Protein AF-A0A3C1SNH1-F1 (afdb_monomer_lite)

Sequence (56 aa):
LFERPRGGERAVLVHLLLNGFEGEQDLGEFQALAASAGAERVALITGRRQAPDPRL

pLDDT: mean 85.99, std 9.96, range [49.34, 96.44]

Radius of gyration: 13.58 Å; chains: 1; bounding box: 25×30×30 Å

Structure (mmCIF, N/CA/C/O backbone):
data_AF-A0A3C1SNH1-F1
#
_entry.id   AF-A0A3C1SNH1-F1
#
loop_
_atom_site.group_PDB
_atom_site.id
_atom_site.type_symbol
_atom_site.label_atom_id
_atom_site.label_alt_id
_atom_site.label_comp_id
_atom_site.label_asym_id
_atom_site.label_entity_id
_atom_site.label_seq_id
_atom_site.pdbx_PDB_ins_code
_atom_site.Cartn_x
_atom_site.Cartn_y
_atom_site.Cartn_z
_atom_site.occupancy
_atom_site.B_iso_or_equiv
_atom_site.auth_seq_id
_atom_site.auth_comp_id
_atom_site.auth_asym_id
_atom_site.auth_atom_id
_atom_site.pdbx_PDB_model_num
ATOM 1 N N . LEU A 1 1 ? -7.991 27.334 2.421 1.00 71.38 1 LEU A N 1
ATOM 2 C CA . LEU A 1 1 ? -7.188 26.414 3.258 1.00 71.38 1 LEU A CA 1
ATOM 3 C C . LEU A 1 1 ? -7.697 25.006 2.979 1.00 71.38 1 LEU A C 1
ATOM 5 O O . LEU A 1 1 ? -8.910 24.851 2.967 1.00 71.38 1 LEU A O 1
ATOM 9 N N . PHE A 1 2 ? -6.829 24.032 2.705 1.00 79.88 2 PHE A N 1
ATOM 10 C CA . PHE A 1 2 ? -7.259 22.635 2.569 1.00 79.88 2 PHE A CA 1
ATOM 11 C C . PHE A 1 2 ? -7.347 22.000 3.952 1.00 79.88 2 PHE A C 1
ATOM 13 O O . PHE A 1 2 ? -6.471 22.216 4.791 1.00 79.88 2 PHE A O 1
ATOM 20 N N . GLU A 1 3 ? -8.416 21.252 4.195 1.00 81.06 3 GLU A N 1
ATOM 21 C CA . GLU A 1 3 ? -8.539 20.464 5.413 1.00 81.06 3 GLU A CA 1
ATOM 22 C C . GLU A 1 3 ? -7.491 19.355 5.414 1.00 81.06 3 GLU A C 1
ATOM 24 O O . GLU A 1 3 ? -7.195 18.751 4.379 1.00 81.06 3 GLU A O 1
ATOM 29 N N . ARG A 1 4 ? -6.910 19.095 6.586 1.00 79.75 4 ARG A N 1
ATOM 30 C CA . ARG A 1 4 ? -5.996 17.970 6.746 1.00 79.75 4 ARG A CA 1
ATOM 31 C C . ARG A 1 4 ? -6.825 16.681 6.840 1.00 79.75 4 ARG A C 1
ATOM 33 O O . ARG A 1 4 ? -7.686 16.619 7.723 1.00 79.75 4 ARG A O 1
ATOM 40 N N . PRO A 1 5 ? -6.557 15.664 5.998 1.00 75.25 5 PRO A N 1
ATOM 41 C CA . PRO A 1 5 ? -7.142 14.337 6.162 1.00 75.25 5 PRO A CA 1
ATOM 42 C C . PRO A 1 5 ? -6.862 13.826 7.573 1.00 75.25 5 PRO A C 1
ATOM 44 O O . PRO A 1 5 ? -5.760 14.023 8.098 1.00 75.25 5 PRO A O 1
ATOM 47 N N . ARG A 1 6 ? -7.869 13.232 8.213 1.00 77.25 6 ARG A N 1
ATOM 48 C CA . ARG A 1 6 ? -7.773 12.844 9.627 1.00 77.25 6 ARG A CA 1
ATOM 49 C C . ARG A 1 6 ? -7.119 11.474 9.809 1.00 77.25 6 ARG A C 1
ATOM 51 O O . ARG A 1 6 ? -6.738 11.161 10.935 1.00 77.25 6 ARG A O 1
ATOM 58 N N . GLY A 1 7 ? -6.931 10.718 8.726 1.00 76.62 7 GLY A N 1
ATOM 59 C CA . GLY A 1 7 ? -6.490 9.332 8.800 1.00 76.62 7 GLY A CA 1
ATOM 60 C C . GLY A 1 7 ? -7.662 8.412 9.149 1.00 76.62 7 GLY A C 1
ATOM 61 O O . GLY A 1 7 ? -8.740 8.860 9.549 1.00 76.62 7 GLY A O 1
ATOM 62 N N . GLY A 1 8 ? -7.452 7.105 9.017 1.00 83.81 8 GLY A N 1
ATOM 63 C CA . GLY A 1 8 ? -8.476 6.085 9.251 1.00 83.81 8 GLY A CA 1
ATOM 64 C C . GLY A 1 8 ? -9.401 5.850 8.058 1.00 83.81 8 GLY A C 1
ATOM 65 O O . GLY A 1 8 ? -10.347 5.074 8.166 1.00 83.81 8 GLY A O 1
ATOM 66 N N . GLU A 1 9 ? -9.170 6.506 6.921 1.00 89.50 9 GLU A N 1
ATOM 67 C CA . GLU A 1 9 ? -9.976 6.294 5.729 1.00 89.50 9 GLU A CA 1
ATOM 68 C C . GLU A 1 9 ? -9.660 4.941 5.075 1.00 89.50 9 GLU A C 1
ATOM 70 O O . GLU A 1 9 ? -8.509 4.498 4.997 1.00 89.50 9 GLU A O 1
ATOM 75 N N . ARG A 1 10 ? -10.701 4.299 4.538 1.00 93.81 10 ARG A N 1
ATOM 76 C CA . ARG A 1 10 ? -10.553 3.106 3.704 1.00 93.81 10 ARG A CA 1
ATOM 77 C C . ARG A 1 10 ? -9.881 3.459 2.385 1.00 93.81 10 ARG A C 1
ATOM 79 O O . ARG A 1 10 ? -10.376 4.308 1.646 1.00 93.81 10 ARG A O 1
ATOM 86 N N . ALA A 1 11 ? -8.806 2.751 2.056 1.00 94.19 11 ALA A N 1
ATOM 87 C CA . ALA A 1 11 ? -7.991 3.016 0.880 1.00 94.19 11 ALA A CA 1
ATOM 88 C C . ALA A 1 11 ? -7.763 1.760 0.031 1.00 94.19 11 ALA A C 1
ATOM 90 O O . ALA A 1 11 ? -7.496 0.666 0.536 1.00 94.19 11 ALA A O 1
ATOM 91 N N . VAL A 1 12 ? -7.823 1.941 -1.287 1.00 95.94 12 VAL A N 1
ATOM 92 C CA . VAL A 1 12 ? -7.291 0.984 -2.259 1.00 95.94 12 VAL A CA 1
ATOM 93 C C . VAL A 1 12 ? -5.904 1.468 -2.654 1.00 95.94 12 VAL A C 1
ATOM 95 O O . VAL A 1 12 ? -5.754 2.584 -3.146 1.00 95.94 12 VAL A O 1
ATOM 98 N N . LEU A 1 13 ? -4.891 0.635 -2.440 1.00 95.25 13 LEU A N 1
ATOM 99 C CA . LEU A 1 13 ? -3.531 0.928 -2.881 1.00 95.25 13 LEU A CA 1
ATOM 100 C C . LEU A 1 13 ? -3.392 0.483 -4.335 1.00 95.25 13 LEU A C 1
ATOM 102 O O . LEU A 1 13 ? -3.701 -0.663 -4.656 1.00 95.25 13 LEU A O 1
ATOM 106 N N . VAL A 1 14 ? -2.917 1.373 -5.205 1.00 94.31 14 VAL A N 1
ATOM 107 C CA . VAL A 1 14 ? -2.686 1.075 -6.623 1.00 94.31 14 VAL A CA 1
ATOM 108 C C . VAL A 1 14 ? -1.217 1.304 -6.940 1.00 94.31 14 VAL A C 1
ATOM 110 O O . VAL A 1 14 ? -0.714 2.414 -6.788 1.00 94.31 14 VAL A O 1
ATOM 113 N N . HIS A 1 15 ? -0.533 0.253 -7.377 1.00 91.69 15 HIS A N 1
ATOM 114 C CA . HIS A 1 15 ? 0.884 0.282 -7.719 1.00 91.69 15 HIS A CA 1
ATOM 115 C C . HIS A 1 15 ? 1.083 -0.081 -9.196 1.00 91.69 15 HIS A C 1
ATOM 117 O O . HIS A 1 15 ? 0.752 -1.189 -9.624 1.00 91.69 15 HIS A O 1
ATOM 123 N N . LEU A 1 16 ? 1.606 0.858 -9.990 1.00 89.38 16 LEU A N 1
ATOM 124 C CA . LEU A 1 16 ? 1.784 0.695 -11.434 1.00 89.38 16 LEU A CA 1
ATOM 125 C C . LEU A 1 16 ? 3.264 0.676 -11.806 1.00 89.38 16 LEU A C 1
ATOM 127 O O . LEU A 1 16 ? 3.965 1.674 -11.662 1.00 89.38 16 LEU A O 1
ATOM 131 N N . LEU A 1 17 ? 3.697 -0.438 -12.384 1.00 87.88 17 LEU A N 1
ATOM 132 C CA . LEU A 1 17 ? 5.005 -0.574 -13.008 1.00 87.88 17 LEU A CA 1
ATOM 133 C C . LEU A 1 17 ? 5.000 0.191 -14.335 1.00 8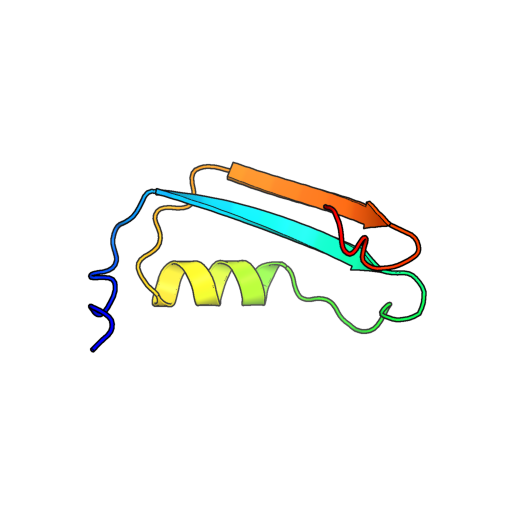7.88 17 LEU A C 1
ATOM 135 O O . LEU A 1 17 ? 4.204 -0.118 -15.228 1.00 87.88 17 LEU A O 1
ATOM 139 N N . LEU A 1 18 ? 5.874 1.189 -14.466 1.00 87.69 18 LEU A N 1
ATOM 140 C CA . LEU A 1 18 ? 6.055 1.957 -15.698 1.00 87.69 18 LEU A CA 1
ATOM 141 C C . LEU A 1 18 ? 7.335 1.512 -16.398 1.00 87.69 18 LEU A C 1
ATOM 143 O O . LEU A 1 18 ? 8.362 1.314 -15.746 1.00 87.69 18 LEU A O 1
ATOM 147 N N . ASN A 1 19 ? 7.292 1.380 -17.721 1.00 84.38 19 ASN A N 1
ATOM 148 C CA . ASN A 1 19 ? 8.496 1.069 -18.484 1.00 84.38 19 ASN A CA 1
ATOM 149 C C . ASN A 1 19 ? 9.544 2.181 -18.310 1.00 84.38 19 ASN A C 1
ATOM 151 O O . ASN A 1 19 ? 9.213 3.365 -18.338 1.00 84.38 19 ASN A O 1
ATOM 155 N N . GLY A 1 20 ? 10.803 1.793 -18.093 1.00 77.50 20 GLY A N 1
ATOM 156 C CA . GLY A 1 20 ? 11.894 2.727 -17.796 1.00 77.50 20 GLY A CA 1
ATOM 157 C C . GLY A 1 20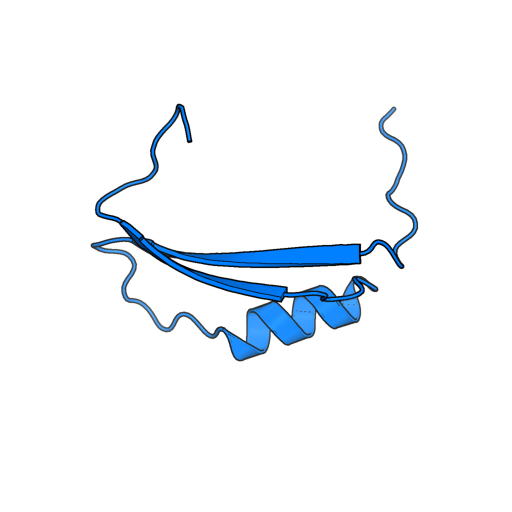 ? 11.975 3.193 -16.335 1.00 77.50 20 GLY A C 1
ATOM 158 O O . GLY A 1 20 ? 12.927 3.882 -15.985 1.00 77.50 20 GLY A O 1
ATOM 159 N N . PHE A 1 21 ? 11.034 2.789 -15.471 1.00 70.81 21 PHE A N 1
ATOM 160 C CA . PHE A 1 21 ? 11.053 3.035 -14.019 1.00 70.81 21 PHE A CA 1
ATOM 161 C C . PHE A 1 21 ? 11.201 1.730 -13.227 1.00 70.81 21 PHE A C 1
ATOM 163 O O . PHE A 1 21 ? 10.615 1.554 -12.163 1.00 70.81 21 PHE A O 1
ATOM 170 N N . GLU A 1 22 ? 1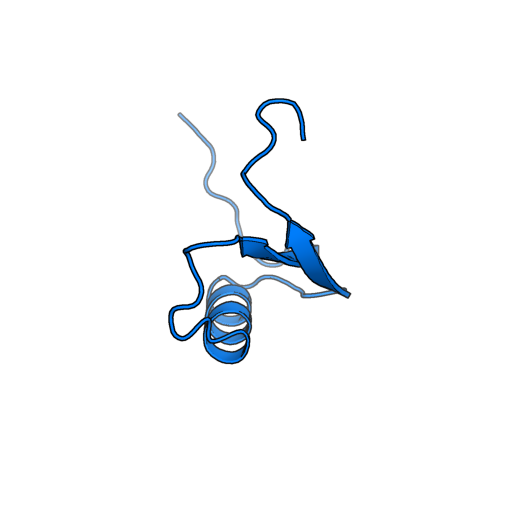1.988 0.800 -13.761 1.00 66.31 22 GLU A N 1
ATOM 171 C CA . GLU A 1 22 ? 12.176 -0.563 -13.242 1.00 66.31 22 GLU A CA 1
ATOM 172 C C . GLU A 1 22 ? 13.171 -0.639 -12.073 1.00 66.31 22 GLU A C 1
ATOM 174 O O . GLU A 1 22 ? 13.615 -1.728 -11.715 1.00 66.31 22 GLU A O 1
ATOM 179 N N . GLY A 1 23 ? 13.517 0.508 -11.473 1.00 67.06 23 GLY A N 1
ATOM 180 C CA . GLY A 1 23 ? 14.227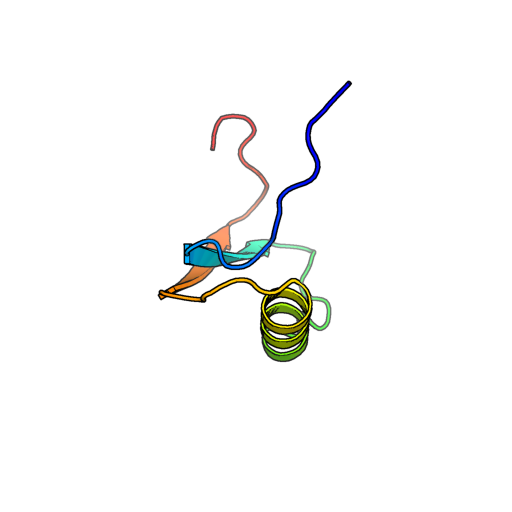 0.546 -10.195 1.00 67.06 23 GLY A CA 1
ATOM 181 C C . GLY A 1 23 ? 13.466 -0.221 -9.112 1.00 67.06 23 GLY A C 1
ATOM 182 O O . GLY A 1 23 ? 12.311 -0.593 -9.309 1.00 67.06 23 GLY A O 1
ATOM 183 N N . GLU A 1 24 ? 14.120 -0.476 -7.981 1.00 62.84 24 GLU A N 1
ATOM 184 C CA . GLU A 1 24 ? 13.595 -1.308 -6.894 1.00 62.84 24 GLU A CA 1
ATOM 185 C C . GLU A 1 24 ? 12.297 -0.707 -6.324 1.00 62.84 24 GLU A C 1
ATOM 187 O O . GLU A 1 24 ? 12.293 0.155 -5.449 1.00 62.84 24 GLU A O 1
ATOM 192 N N . GLN A 1 25 ? 11.167 -1.103 -6.910 1.00 68.31 25 GLN A N 1
ATOM 193 C CA . GLN A 1 25 ? 9.841 -0.698 -6.475 1.00 68.31 25 GLN A CA 1
ATOM 194 C C . GLN A 1 25 ? 9.459 -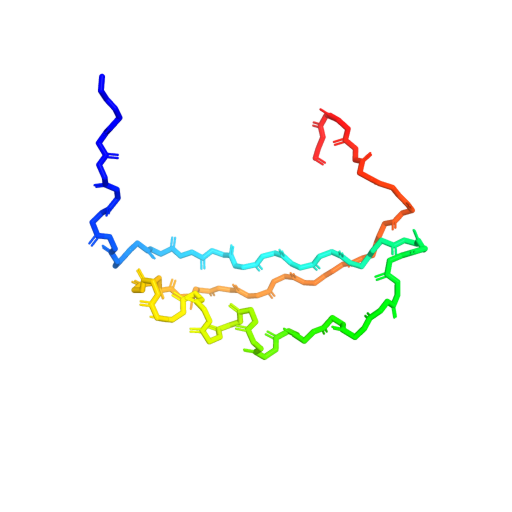1.580 -5.290 1.00 68.31 25 GLN A C 1
ATOM 196 O O . GLN A 1 25 ? 8.936 -2.685 -5.468 1.00 68.31 25 GLN A O 1
ATOM 201 N N . ASP A 1 26 ? 9.742 -1.101 -4.080 1.00 83.62 26 ASP A N 1
ATOM 202 C CA . ASP A 1 26 ? 9.392 -1.815 -2.857 1.00 83.62 26 ASP A CA 1
ATOM 203 C C . ASP A 1 26 ? 7.909 -1.607 -2.512 1.00 83.62 26 ASP A C 1
ATOM 205 O O . ASP A 1 26 ? 7.477 -0.667 -1.837 1.00 83.62 26 ASP A O 1
ATOM 209 N N . LEU A 1 27 ? 7.095 -2.545 -2.992 1.00 89.00 27 LEU A N 1
ATOM 210 C CA . LEU A 1 27 ? 5.677 -2.644 -2.664 1.00 89.00 27 LEU A CA 1
ATOM 211 C C . LEU A 1 27 ? 5.435 -2.784 -1.149 1.00 89.00 27 LEU A C 1
ATOM 213 O O . LEU A 1 27 ? 4.367 -2.412 -0.659 1.00 89.00 27 LEU A O 1
ATOM 217 N N . GLY A 1 28 ? 6.383 -3.361 -0.409 1.00 91.44 28 GLY A N 1
ATOM 218 C CA . GLY A 1 28 ? 6.343 -3.505 1.042 1.00 91.44 28 GLY A CA 1
ATOM 219 C C . GLY A 1 28 ? 6.491 -2.163 1.749 1.00 91.44 28 GLY A C 1
ATOM 220 O O . GLY A 1 28 ? 5.671 -1.842 2.612 1.00 91.44 28 GLY A O 1
ATOM 221 N N . GLU A 1 29 ? 7.453 -1.344 1.325 1.00 92.50 29 GLU A N 1
ATOM 222 C CA . GLU A 1 29 ? 7.610 0.026 1.826 1.00 92.50 29 GLU A CA 1
ATOM 223 C C . GLU A 1 29 ? 6.343 0.852 1.573 1.00 92.50 29 GLU A C 1
ATOM 225 O O . GLU A 1 29 ? 5.816 1.480 2.494 1.00 92.50 29 GLU A O 1
ATOM 230 N N . PHE A 1 30 ? 5.770 0.782 0.367 1.00 92.75 30 PHE A N 1
ATOM 231 C CA . PHE A 1 30 ? 4.529 1.500 0.059 1.00 92.75 30 PHE A CA 1
ATOM 232 C C . PHE A 1 30 ? 3.371 1.114 0.997 1.00 92.75 30 PHE A C 1
ATOM 234 O O . PHE A 1 30 ? 2.635 1.977 1.487 1.00 92.75 30 PHE A O 1
ATOM 241 N N . GLN A 1 31 ? 3.225 -0.178 1.300 1.00 94.06 31 GLN A N 1
ATOM 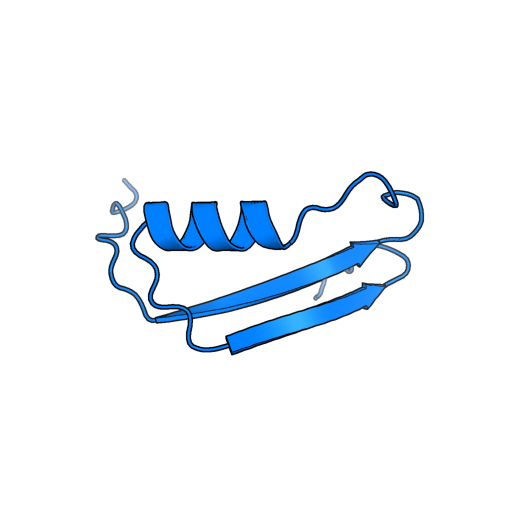242 C CA . GLN A 1 31 ? 2.225 -0.654 2.258 1.00 94.06 31 GLN A CA 1
ATOM 243 C C . GLN A 1 31 ? 2.507 -0.154 3.682 1.00 94.06 31 GLN A C 1
ATOM 245 O O . GLN A 1 31 ? 1.570 0.235 4.382 1.00 94.06 31 GLN A O 1
ATOM 250 N N . ALA A 1 32 ? 3.774 -0.140 4.107 1.00 94.38 32 ALA A N 1
ATOM 251 C CA . ALA A 1 32 ? 4.177 0.350 5.422 1.00 94.38 32 ALA A CA 1
ATOM 252 C C . ALA A 1 32 ? 3.892 1.852 5.584 1.00 94.38 32 ALA A C 1
ATOM 254 O O . ALA A 1 32 ? 3.369 2.275 6.617 1.00 94.38 32 ALA A O 1
ATOM 255 N N . LEU A 1 33 ? 4.149 2.650 4.545 1.00 93.75 33 LEU A N 1
ATOM 256 C CA . LEU A 1 33 ? 3.836 4.079 4.527 1.00 93.75 33 LEU A CA 1
ATOM 257 C C . LEU A 1 33 ? 2.329 4.333 4.628 1.00 93.75 33 LEU A C 1
ATOM 259 O O . LEU A 1 33 ? 1.901 5.166 5.428 1.00 93.75 33 LEU A O 1
ATOM 263 N N . ALA A 1 34 ? 1.513 3.591 3.873 1.00 93.25 34 ALA A N 1
ATOM 264 C CA . ALA A 1 34 ? 0.056 3.706 3.950 1.00 93.25 34 ALA A CA 1
ATOM 265 C C . ALA A 1 34 ? -0.470 3.367 5.355 1.00 93.25 34 ALA A C 1
ATOM 267 O O . ALA A 1 34 ? -1.302 4.095 5.899 1.00 93.25 34 ALA A O 1
ATOM 268 N N . ALA A 1 35 ? 0.061 2.307 5.972 1.00 92.56 35 ALA A N 1
ATOM 269 C CA . ALA A 1 35 ? -0.272 1.947 7.345 1.00 92.56 35 ALA A CA 1
ATOM 270 C C . ALA A 1 35 ? 0.149 3.043 8.340 1.00 92.56 35 ALA A C 1
ATOM 272 O O . ALA A 1 35 ? -0.637 3.419 9.207 1.00 92.56 35 ALA A O 1
ATOM 273 N N . SER A 1 36 ? 1.349 3.614 8.188 1.00 93.25 36 SER A N 1
ATOM 274 C CA . SER A 1 36 ? 1.832 4.700 9.051 1.00 93.25 36 SER A CA 1
ATOM 275 C C . SER A 1 36 ? 1.027 5.993 8.901 1.00 93.25 36 SER A C 1
ATOM 277 O O . SER A 1 36 ? 0.944 6.766 9.854 1.00 93.25 36 SER A O 1
ATOM 279 N N . ALA A 1 37 ? 0.439 6.242 7.730 1.00 92.25 37 ALA A N 1
ATOM 280 C CA . ALA A 1 37 ? -0.478 7.356 7.500 1.00 92.25 37 ALA A CA 1
ATOM 281 C C . ALA A 1 37 ? -1.879 7.121 8.100 1.00 92.25 37 ALA A C 1
ATOM 283 O O . ALA A 1 37 ? -2.720 8.018 8.066 1.00 92.25 37 ALA A O 1
ATOM 284 N N . GLY A 1 38 ? -2.135 5.931 8.653 1.00 92.69 38 GLY A N 1
ATOM 285 C CA . GLY A 1 38 ? -3.416 5.552 9.236 1.00 92.69 38 GLY A CA 1
ATOM 286 C C . GLY A 1 38 ? -4.449 5.075 8.217 1.00 92.69 38 GLY A C 1
ATOM 287 O O . GLY A 1 38 ? -5.628 5.049 8.547 1.00 92.69 38 GLY A O 1
ATOM 288 N N . ALA A 1 39 ? -4.058 4.716 6.992 1.00 93.50 39 ALA A N 1
ATOM 289 C CA . ALA A 1 39 ? -5.001 4.229 5.989 1.00 93.50 39 ALA A CA 1
ATOM 290 C C . ALA A 1 39 ? -5.462 2.790 6.290 1.00 93.50 39 ALA A C 1
ATOM 292 O O . ALA A 1 39 ? -4.647 1.894 6.526 1.00 93.50 39 ALA A O 1
ATOM 293 N N . GLU A 1 40 ? -6.768 2.534 6.193 1.00 93.88 40 GLU A N 1
ATOM 294 C CA . GLU A 1 40 ? -7.321 1.180 6.235 1.00 93.88 40 GLU A CA 1
ATOM 295 C C . GLU A 1 40 ? -7.266 0.575 4.826 1.00 93.88 40 GLU A C 1
ATOM 297 O O . GLU A 1 40 ? -8.141 0.795 3.985 1.00 93.88 40 GLU A O 1
ATOM 302 N N . ARG A 1 41 ? -6.209 -0.186 4.531 1.00 92.56 41 ARG A N 1
ATOM 303 C CA . ARG A 1 41 ? -6.069 -0.847 3.228 1.00 92.56 41 ARG A CA 1
ATOM 304 C C . ARG A 1 41 ? -7.135 -1.929 3.052 1.00 92.56 41 ARG A C 1
ATOM 306 O O . ARG A 1 41 ? -7.048 -2.991 3.666 1.00 92.56 41 ARG A O 1
ATOM 313 N N . VAL A 1 42 ? -8.042 -1.718 2.102 1.00 96.44 42 VAL A N 1
ATOM 314 C CA . VAL A 1 42 ? -9.079 -2.699 1.736 1.00 96.44 42 VAL A CA 1
ATOM 315 C C . VAL A 1 42 ? -8.744 -3.520 0.495 1.00 96.44 42 VAL A C 1
ATOM 317 O O . VAL A 1 42 ? -9.310 -4.591 0.301 1.00 96.44 42 VAL A O 1
ATOM 320 N N . ALA A 1 43 ? -7.820 -3.045 -0.341 1.00 96.19 43 ALA A N 1
ATOM 321 C CA . ALA A 1 43 ? -7.316 -3.789 -1.490 1.00 96.19 43 ALA A CA 1
ATOM 322 C C . ALA A 1 43 ? -5.937 -3.279 -1.920 1.00 96.19 43 ALA A C 1
ATOM 324 O O . ALA A 1 43 ? -5.574 -2.128 -1.661 1.00 96.19 43 ALA A O 1
ATOM 325 N N . LEU A 1 44 ? -5.197 -4.147 -2.608 1.00 94.94 44 LEU A N 1
ATOM 326 C CA . LEU A 1 44 ? -3.974 -3.810 -3.321 1.00 94.94 44 LEU A CA 1
ATOM 327 C C . LEU A 1 44 ? -4.133 -4.227 -4.783 1.00 94.94 44 LEU A C 1
ATOM 329 O O . LEU A 1 44 ? -4.373 -5.397 -5.072 1.00 94.94 44 LEU A O 1
ATOM 333 N N . ILE A 1 45 ? -4.000 -3.264 -5.689 1.00 95.38 45 ILE A N 1
ATOM 334 C CA . ILE A 1 45 ? -4.066 -3.463 -7.134 1.00 95.38 45 ILE A CA 1
ATOM 335 C C . ILE A 1 45 ? -2.681 -3.192 -7.701 1.00 95.38 45 ILE A C 1
ATOM 337 O O . ILE A 1 45 ? -2.104 -2.128 -7.475 1.00 95.38 45 ILE A O 1
ATOM 341 N N . THR A 1 46 ? -2.158 -4.148 -8.459 1.00 92.25 46 THR A N 1
ATOM 342 C CA . THR A 1 46 ? -0.916 -3.982 -9.208 1.00 92.25 46 THR A CA 1
ATOM 343 C C . THR A 1 46 ? -1.199 -4.017 -10.703 1.00 92.25 46 THR A C 1
ATOM 345 O O . THR A 1 46 ? -2.172 -4.618 -11.160 1.00 92.25 46 THR A O 1
ATOM 348 N N . GLY A 1 47 ? -0.362 -3.349 -11.486 1.00 90.25 47 GLY A N 1
ATOM 349 C CA . GLY A 1 47 ? -0.485 -3.346 -12.937 1.00 90.25 47 GLY A CA 1
ATOM 350 C C . GLY A 1 47 ? 0.783 -2.852 -13.606 1.00 90.25 47 GLY A C 1
ATOM 351 O O . GLY A 1 47 ? 1.704 -2.376 -12.945 1.00 90.25 47 GLY A O 1
ATOM 352 N N . ARG A 1 48 ? 0.830 -2.961 -14.931 1.00 88.81 48 ARG A N 1
ATOM 353 C CA . ARG A 1 48 ? 1.937 -2.453 -15.742 1.00 88.81 48 ARG A CA 1
ATOM 354 C C . ARG A 1 48 ? 1.397 -1.577 -16.860 1.00 88.81 48 ARG A C 1
ATOM 356 O O . ARG A 1 48 ? 0.403 -1.930 -17.490 1.00 88.81 48 ARG A O 1
ATOM 363 N N . ARG A 1 49 ? 2.067 -0.458 -17.128 1.00 88.38 49 ARG A N 1
ATOM 364 C CA . ARG A 1 49 ? 1.786 0.406 -18.281 1.00 88.38 49 ARG A CA 1
ATOM 365 C C . ARG A 1 49 ? 3.075 0.957 -18.884 1.00 88.38 49 ARG A C 1
ATOM 367 O O . ARG A 1 49 ? 4.118 0.987 -18.244 1.00 88.38 49 ARG A O 1
ATOM 374 N N . GLN A 1 50 ? 2.996 1.385 -20.138 1.00 87.12 50 GLN A N 1
ATOM 375 C CA . GLN A 1 50 ? 4.150 1.922 -20.865 1.00 87.12 50 GLN A CA 1
ATOM 376 C C . GLN A 1 50 ? 4.530 3.327 -20.373 1.00 87.12 50 GLN A C 1
ATOM 378 O O . GLN A 1 50 ? 5.705 3.613 -20.193 1.00 87.12 50 GLN A O 1
ATOM 383 N N . ALA A 1 51 ? 3.539 4.181 -20.111 1.00 86.56 51 ALA A N 1
ATOM 384 C CA . ALA A 1 51 ? 3.710 5.554 -19.640 1.00 86.56 51 ALA A CA 1
ATOM 385 C C . ALA A 1 51 ? 2.470 5.999 -18.836 1.00 86.56 51 ALA A C 1
ATOM 387 O O . ALA A 1 51 ? 1.433 5.331 -18.925 1.00 86.56 51 ALA A O 1
ATOM 388 N N . PRO A 1 52 ? 2.543 7.092 -18.051 1.00 86.81 52 PRO A N 1
ATOM 389 C CA . PRO A 1 52 ? 1.363 7.718 -17.464 1.00 86.81 52 PRO A CA 1
ATOM 390 C C . PRO A 1 52 ? 0.354 8.152 -18.527 1.00 86.81 52 PRO A C 1
ATOM 392 O O . PRO A 1 52 ? 0.744 8.732 -19.538 1.00 86.81 52 PRO A O 1
ATOM 395 N N . ASP A 1 53 ? -0.931 7.897 -18.287 1.00 85.94 53 ASP A N 1
ATOM 396 C CA . ASP A 1 53 ? -2.003 8.415 -19.131 1.00 85.94 53 ASP A CA 1
ATOM 397 C C . ASP A 1 53 ? -2.537 9.712 -18.492 1.00 85.94 53 ASP A C 1
ATOM 399 O O . ASP A 1 53 ? -3.041 9.684 -17.374 1.00 85.94 53 ASP A O 1
ATOM 403 N N . PRO A 1 54 ? -2.424 10.882 -19.143 1.00 82.69 54 PRO A N 1
ATOM 404 C CA . PRO A 1 54 ? -2.900 12.146 -18.576 1.00 82.69 54 PRO A CA 1
ATOM 405 C C . PRO A 1 54 ? -4.427 12.209 -18.409 1.00 82.69 54 PRO A C 1
ATOM 407 O O . PRO A 1 54 ? -4.935 13.137 -17.782 1.00 82.69 54 PRO A O 1
ATOM 410 N N . ARG A 1 55 ? -5.167 11.254 -18.983 1.00 77.25 55 ARG A N 1
ATOM 411 C CA . ARG A 1 55 ? -6.617 11.116 -18.832 1.00 77.25 55 ARG A CA 1
ATOM 412 C C . ARG A 1 55 ? -7.020 9.978 -17.882 1.00 77.25 55 ARG A C 1
ATOM 414 O O . ARG A 1 55 ? -8.217 9.880 -17.603 1.00 77.25 55 ARG A O 1
ATOM 421 N N . LEU A 1 56 ? -6.067 9.150 -17.418 1.00 49.34 56 LEU A N 1
ATOM 422 C CA . LEU A 1 56 ? -6.262 7.989 -16.527 1.00 49.34 56 LEU A CA 1
ATOM 423 C C . LEU A 1 56 ? -5.138 7.817 -15.478 1.00 49.34 56 LEU A C 1
ATOM 425 O O . LEU A 1 56 ? -3.992 7.415 -15.812 1.00 49.34 56 LEU A O 1
#

Foldseek 3Di:
DDDDDPAQEEDEAEEEAEPVNPPDPPPVVVVVVCVVSRYNYPYYHYYYDHDDDPVD

Secondary structure (DSSP, 8-state):
-PPPP-S--EEEEEEEEETT--S---HHHHHHHHHHTT-EEEEEEEEEESS--TT-